Protein AF-A0A1G1YJH1-F1 (afdb_monomer)

Sequence (89 aa):
MFLSHDQLLGLKVITKNGQVIGKLKDFEFDTDNFKITRYIISSSDLVKKITSQDLIINHNQIIEITAKTIIVDDNTLTEGEAIKYPASI

Structure (mmCIF, N/CA/C/O backbone):
data_AF-A0A1G1YJH1-F1
#
_entry.id   AF-A0A1G1YJH1-F1
#
loop_
_atom_site.group_PDB
_atom_site.id
_atom_site.type_symbol
_atom_site.label_atom_id
_atom_site.label_alt_id
_atom_site.label_comp_id
_atom_site.label_asym_id
_atom_site.label_entity_id
_atom_site.label_seq_id
_atom_site.pdbx_PDB_ins_code
_atom_site.Cartn_x
_atom_site.Cartn_y
_atom_site.Cartn_z
_atom_site.occupancy
_atom_site.B_iso_or_equiv
_atom_site.auth_seq_id
_atom_site.auth_comp_id
_atom_site.auth_asym_id
_atom_site.auth_atom_id
_atom_site.pdbx_PDB_model_num
ATOM 1 N N . MET A 1 1 ? 11.237 8.117 -1.518 1.00 87.94 1 MET A N 1
ATOM 2 C CA . MET A 1 1 ? 11.570 6.972 -0.638 1.00 87.94 1 MET A CA 1
ATOM 3 C C . MET A 1 1 ? 11.533 5.698 -1.465 1.00 87.94 1 MET A C 1
ATOM 5 O O . MET A 1 1 ? 10.924 5.727 -2.526 1.00 87.94 1 MET A O 1
ATOM 9 N N . PHE A 1 2 ? 12.135 4.612 -0.988 1.00 93.31 2 PHE A N 1
ATOM 10 C CA . PHE A 1 2 ? 12.054 3.304 -1.640 1.00 93.31 2 PHE A CA 1
ATOM 11 C C . PHE A 1 2 ? 11.483 2.294 -0.648 1.00 93.31 2 PHE A C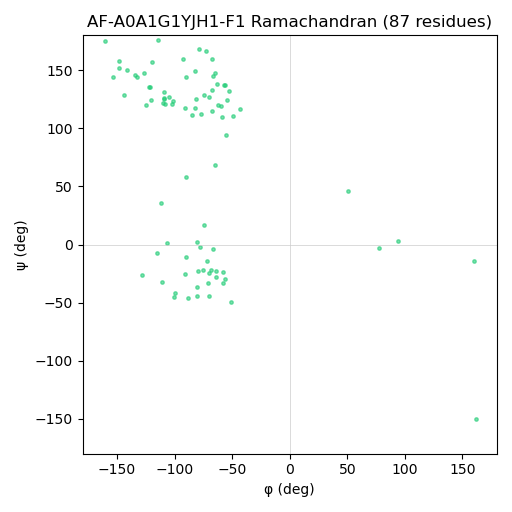 1
ATOM 13 O O . PHE A 1 2 ? 11.869 2.307 0.521 1.00 93.31 2 PHE A O 1
ATOM 20 N N . LEU A 1 3 ? 10.550 1.467 -1.111 1.00 94.62 3 LEU A N 1
ATOM 21 C CA . LEU A 1 3 ? 9.996 0.343 -0.365 1.00 94.62 3 LEU A CA 1
ATOM 22 C C . LEU A 1 3 ? 10.262 -0.922 -1.172 1.00 94.62 3 LEU A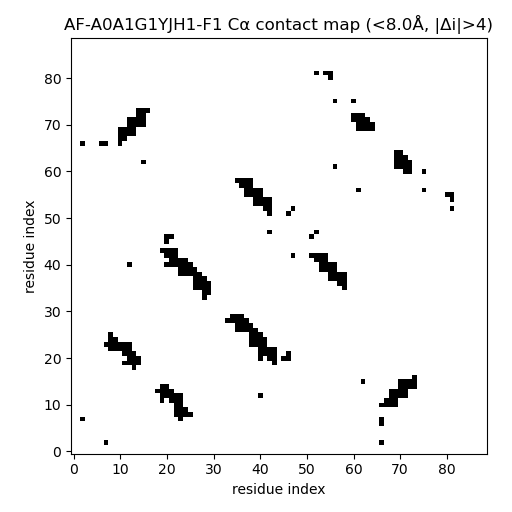 C 1
ATOM 24 O O . LEU A 1 3 ? 10.084 -0.922 -2.391 1.00 94.62 3 LEU A O 1
ATOM 28 N N . SER A 1 4 ? 10.704 -1.981 -0.503 1.00 95.94 4 SER A N 1
ATOM 29 C CA . SER A 1 4 ? 10.747 -3.304 -1.115 1.00 95.94 4 SER A CA 1
ATOM 30 C C . SER A 1 4 ? 9.337 -3.883 -1.245 1.00 95.94 4 SER A C 1
ATOM 32 O O . SER A 1 4 ? 8.385 -3.412 -0.617 1.00 95.94 4 SER A O 1
ATOM 34 N N . HIS A 1 5 ? 9.218 -4.948 -2.033 1.00 93.38 5 HIS A N 1
ATOM 35 C CA . HIS A 1 5 ? 7.995 -5.741 -2.139 1.00 93.38 5 HIS A CA 1
ATOM 36 C C . HIS A 1 5 ? 7.453 -6.159 -0.757 1.00 93.38 5 HIS A C 1
ATOM 38 O O . HIS A 1 5 ? 6.301 -5.873 -0.436 1.00 93.38 5 HIS A O 1
ATOM 44 N N . ASP A 1 6 ? 8.311 -6.719 0.101 1.00 94.94 6 ASP A N 1
ATOM 45 C CA . ASP A 1 6 ? 7.927 -7.187 1.442 1.00 94.94 6 ASP A CA 1
ATOM 46 C C . ASP A 1 6 ? 7.451 -6.059 2.365 1.00 94.94 6 ASP A C 1
ATOM 48 O O . ASP A 1 6 ? 6.660 -6.288 3.276 1.00 94.94 6 ASP A O 1
ATOM 52 N N . GLN A 1 7 ? 7.932 -4.832 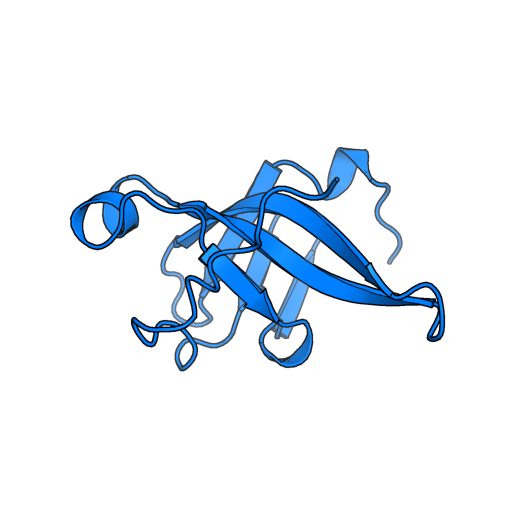2.143 1.00 95.94 7 GLN A N 1
ATOM 53 C CA . GLN A 1 7 ? 7.498 -3.666 2.910 1.00 95.94 7 GLN A CA 1
ATOM 54 C C . GLN A 1 7 ? 6.159 -3.103 2.429 1.00 95.94 7 GLN A C 1
ATOM 56 O O . GLN A 1 7 ? 5.505 -2.402 3.195 1.00 95.94 7 GLN A O 1
ATOM 61 N N . LEU A 1 8 ? 5.771 -3.359 1.176 1.00 96.06 8 LEU A N 1
ATOM 62 C CA . LEU A 1 8 ? 4.488 -2.929 0.619 1.00 96.06 8 LEU A CA 1
ATOM 63 C C . LEU A 1 8 ? 3.355 -3.870 1.031 1.00 96.06 8 LEU A C 1
ATOM 65 O O . LEU A 1 8 ? 2.267 -3.417 1.398 1.00 96.06 8 LEU A O 1
ATOM 69 N N . LEU A 1 9 ? 3.589 -5.180 0.967 1.00 96.81 9 LEU A N 1
ATOM 70 C CA . LEU A 1 9 ? 2.558 -6.153 1.300 1.00 96.81 9 LEU A CA 1
ATOM 71 C C . LEU A 1 9 ? 2.136 -6.042 2.770 1.00 96.81 9 LEU A C 1
ATOM 73 O O . LEU A 1 9 ? 2.939 -5.861 3.682 1.00 96.81 9 LEU A O 1
ATOM 77 N N . GLY A 1 10 ? 0.831 -6.132 3.008 1.00 96.56 10 GLY A N 1
ATOM 78 C CA . GLY A 1 10 ? 0.234 -6.019 4.335 1.00 96.56 10 GLY A CA 1
ATOM 79 C C . GLY A 1 10 ? 0.112 -4.591 4.871 1.00 96.56 10 GLY A C 1
ATOM 80 O O . GLY A 1 10 ? -0.482 -4.419 5.944 1.00 96.56 10 GLY A O 1
ATOM 81 N N . LEU A 1 11 ? 0.602 -3.571 4.150 1.00 97.88 11 LEU A N 1
ATOM 82 C CA . LEU A 1 11 ? 0.412 -2.177 4.546 1.00 97.88 11 LEU A CA 1
ATOM 83 C C . LEU A 1 11 ? -1.071 -1.854 4.691 1.00 97.88 11 LEU A C 1
ATOM 85 O O . LEU A 1 11 ? -1.910 -2.241 3.875 1.00 97.88 11 LEU A O 1
ATOM 89 N N . LYS A 1 12 ? -1.387 -1.117 5.755 1.00 97.44 12 LYS A N 1
ATOM 90 C CA . LYS A 1 12 ? -2.752 -0.696 6.049 1.00 97.44 12 LYS A CA 1
ATOM 91 C C . LYS A 1 12 ? -3.188 0.340 5.021 1.00 97.44 12 LYS A C 1
ATOM 93 O O . LYS A 1 12 ? -2.520 1.361 4.861 1.00 97.44 12 LYS A O 1
ATOM 98 N N . VAL A 1 13 ? -4.328 0.107 4.384 1.00 96.19 13 VAL A N 1
ATOM 99 C CA . VAL A 1 13 ? -4.910 1.060 3.441 1.00 96.19 13 VAL A CA 1
ATOM 100 C C . VAL A 1 13 ? -6.042 1.806 4.127 1.00 96.19 13 VAL A C 1
ATOM 102 O O . VAL A 1 13 ? -6.962 1.197 4.689 1.00 96.19 13 VAL A O 1
ATOM 105 N N . ILE A 1 14 ? -5.927 3.128 4.127 1.00 95.56 14 ILE A N 1
ATOM 106 C CA . ILE A 1 14 ? -6.886 4.042 4.731 1.00 95.56 14 ILE A CA 1
ATOM 107 C C . ILE A 1 14 ? -7.332 5.072 3.706 1.00 95.56 14 ILE A C 1
ATOM 109 O O . ILE A 1 14 ? -6.557 5.466 2.839 1.00 95.56 14 ILE A O 1
ATOM 113 N N . THR A 1 15 ? -8.569 5.522 3.809 1.00 94.31 15 THR A N 1
ATOM 114 C CA . THR A 1 15 ? -9.024 6.658 3.017 1.00 94.31 15 THR A CA 1
ATOM 115 C C . THR A 1 15 ? -8.532 7.968 3.644 1.00 94.31 15 THR A C 1
ATOM 117 O O . THR A 1 15 ? -8.037 7.990 4.779 1.00 94.31 15 THR A O 1
ATOM 120 N N . LYS A 1 16 ? -8.654 9.078 2.916 1.00 93.88 16 LYS A N 1
ATOM 121 C CA . LYS A 1 16 ? -8.226 10.414 3.349 1.00 93.88 16 LYS A CA 1
ATOM 122 C C . LYS A 1 16 ? -8.906 10.858 4.646 1.00 93.88 16 LYS A C 1
ATOM 124 O O . LYS A 1 16 ? -8.275 11.535 5.456 1.00 93.88 16 LYS A O 1
ATOM 129 N N . ASN A 1 17 ? -10.155 10.452 4.874 1.00 90.94 17 ASN A N 1
ATOM 130 C CA . ASN A 1 17 ? -10.871 10.718 6.125 1.00 90.94 17 ASN A CA 1
ATOM 131 C C . ASN A 1 17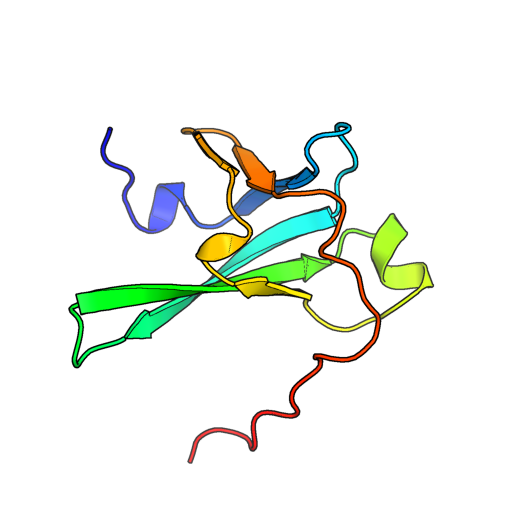 ? -10.461 9.798 7.301 1.00 90.94 17 ASN A C 1
ATOM 133 O O . ASN A 1 17 ? -10.954 9.967 8.417 1.00 90.94 17 ASN A O 1
ATOM 137 N N . GLY A 1 18 ? -9.554 8.841 7.074 1.00 90.81 18 GLY A N 1
ATOM 138 C CA . GLY A 1 18 ? -9.021 7.931 8.088 1.00 90.81 18 GLY A CA 1
ATOM 139 C C . GLY A 1 18 ? -9.745 6.586 8.203 1.00 90.81 18 GLY A C 1
ATOM 140 O O . GLY A 1 18 ? -9.371 5.771 9.055 1.00 90.81 18 GLY A O 1
ATOM 141 N N . GLN A 1 19 ? -10.747 6.307 7.361 1.00 91.06 19 GLN A N 1
ATOM 142 C CA . GLN A 1 19 ? -11.435 5.018 7.361 1.00 91.06 19 GLN A CA 1
ATOM 143 C C . GLN A 1 19 ? -10.506 3.894 6.895 1.00 91.06 19 GLN A C 1
ATOM 145 O O . GLN A 1 19 ? -9.832 3.994 5.876 1.00 91.06 19 GLN A O 1
ATOM 150 N N . VAL A 1 20 ? -10.495 2.777 7.625 1.00 93.19 20 VAL A N 1
ATOM 151 C CA . VAL A 1 20 ? -9.694 1.600 7.265 1.00 93.19 20 VAL A CA 1
ATOM 152 C C . VAL A 1 20 ? -10.446 0.727 6.270 1.00 93.19 20 VAL A C 1
ATOM 154 O O . VAL A 1 20 ? -11.411 0.050 6.639 1.00 93.19 20 VAL A O 1
ATOM 157 N N . ILE A 1 21 ? -9.960 0.675 5.034 1.00 91.31 21 ILE A N 1
ATOM 158 C CA . ILE A 1 21 ? -10.574 -0.146 3.984 1.00 91.31 21 ILE A CA 1
ATOM 159 C C . ILE A 1 21 ? -9.981 -1.548 3.910 1.00 91.31 21 ILE A C 1
ATOM 161 O O . ILE A 1 21 ? -10.683 -2.480 3.529 1.00 91.31 21 ILE A O 1
ATOM 165 N N . GLY A 1 22 ? -8.735 -1.736 4.354 1.00 94.38 22 GLY A N 1
ATOM 166 C CA . GLY A 1 22 ? -8.115 -3.055 4.336 1.00 94.38 22 GLY A CA 1
ATOM 167 C C . GLY A 1 22 ? -6.597 -3.043 4.444 1.00 94.38 22 GLY A C 1
ATOM 168 O O . GLY A 1 22 ? -6.006 -2.152 5.064 1.00 94.38 22 GLY A O 1
ATOM 169 N N . LYS A 1 23 ? -5.970 -4.057 3.845 1.00 96.62 23 LYS A N 1
ATOM 170 C CA . LYS A 1 23 ? -4.511 -4.175 3.716 1.00 96.62 23 LYS A CA 1
ATOM 171 C C . LYS A 1 23 ? -4.115 -4.534 2.289 1.00 96.62 23 LYS A C 1
ATOM 173 O O . LYS A 1 23 ? -4.813 -5.338 1.667 1.00 96.62 23 LYS A O 1
ATOM 178 N N . LEU A 1 24 ? -2.993 -3.994 1.807 1.00 96.69 24 LEU A N 1
ATOM 179 C CA . LEU A 1 24 ? -2.444 -4.355 0.500 1.00 96.69 24 LEU A CA 1
ATOM 180 C C . LEU A 1 24 ? -2.131 -5.853 0.476 1.00 96.69 24 LEU A C 1
ATOM 182 O O . LEU A 1 24 ? -1.350 -6.343 1.289 1.00 96.69 24 LEU A O 1
ATOM 186 N N . LYS A 1 25 ? -2.781 -6.573 -0.429 1.00 96.38 25 LYS A N 1
ATOM 187 C CA . LYS A 1 25 ? -2.605 -8.008 -0.639 1.00 96.38 25 LYS A CA 1
ATOM 188 C C . LYS A 1 25 ? -1.698 -8.270 -1.830 1.00 96.38 25 LYS A C 1
ATOM 190 O O . LYS A 1 25 ? -0.866 -9.163 -1.746 1.00 96.38 25 LYS A O 1
ATOM 195 N N . ASP A 1 26 ? -1.876 -7.504 -2.902 1.00 96.25 26 ASP A N 1
ATOM 196 C CA . ASP A 1 26 ? -1.105 -7.644 -4.134 1.00 96.25 26 ASP A CA 1
ATOM 197 C C . ASP A 1 26 ? -1.193 -6.364 -4.982 1.00 96.25 26 ASP A C 1
ATOM 199 O O . ASP A 1 26 ? -1.931 -5.435 -4.642 1.00 96.25 26 ASP A O 1
ATOM 203 N N . PHE A 1 27 ? -0.458 -6.297 -6.084 1.00 96.12 27 PHE A N 1
ATOM 204 C CA . PHE A 1 27 ? -0.522 -5.211 -7.053 1.00 96.12 27 PHE A CA 1
ATOM 205 C C . PHE A 1 27 ? -0.216 -5.714 -8.461 1.00 96.12 27 PHE A C 1
ATOM 207 O O . PHE A 1 27 ? 0.466 -6.713 -8.659 1.00 96.12 27 PHE A O 1
ATOM 214 N N . GLU A 1 28 ? -0.676 -4.976 -9.461 1.00 95.38 28 GLU A N 1
ATOM 215 C CA . GLU A 1 28 ? -0.412 -5.310 -10.853 1.00 95.38 28 GLU A CA 1
ATOM 216 C C . GLU A 1 28 ? 0.549 -4.323 -11.490 1.00 95.38 28 GLU A C 1
ATOM 218 O O . GLU A 1 28 ? 0.372 -3.102 -11.415 1.00 95.38 28 GLU A O 1
ATOM 223 N N . PHE A 1 29 ? 1.558 -4.882 -12.149 1.00 95.06 29 PHE A N 1
ATOM 224 C CA . PHE A 1 29 ? 2.582 -4.145 -12.862 1.00 95.06 29 PHE A CA 1
ATOM 225 C C . PHE A 1 29 ? 2.310 -4.187 -14.367 1.00 95.06 29 PHE A C 1
ATOM 227 O O . PHE A 1 29 ? 2.251 -5.253 -14.974 1.00 95.06 29 PHE A O 1
ATOM 234 N N . ASP A 1 30 ? 2.156 -3.012 -14.962 1.00 95.75 30 ASP A N 1
ATOM 235 C CA . ASP A 1 30 ? 2.080 -2.814 -16.402 1.00 95.75 30 ASP A CA 1
ATOM 236 C C . ASP A 1 30 ? 3.492 -2.910 -16.992 1.00 95.75 30 ASP A C 1
ATOM 238 O O . ASP A 1 30 ? 4.351 -2.065 -16.721 1.00 95.75 30 ASP A O 1
ATOM 242 N N . THR A 1 31 ? 3.726 -3.961 -17.777 1.00 96.56 31 THR A N 1
ATOM 243 C CA . THR A 1 31 ? 5.023 -4.264 -18.393 1.00 96.56 31 THR A CA 1
ATOM 244 C C . THR A 1 31 ? 5.359 -3.368 -19.575 1.00 96.56 31 THR A C 1
ATOM 246 O O . THR A 1 31 ? 6.536 -3.220 -19.891 1.00 96.56 31 THR A O 1
ATOM 249 N N . ASP A 1 32 ? 4.358 -2.758 -20.210 1.00 97.62 32 ASP A N 1
ATOM 250 C CA . ASP A 1 32 ? 4.560 -1.892 -21.371 1.00 97.62 32 ASP A CA 1
ATOM 251 C C . ASP A 1 32 ? 5.002 -0.495 -20.921 1.00 97.62 32 ASP A C 1
ATOM 253 O O . ASP A 1 32 ? 5.855 0.138 -21.543 1.00 97.62 32 ASP A O 1
ATOM 257 N N . ASN A 1 33 ? 4.450 -0.027 -19.795 1.00 96.44 33 ASN A N 1
ATOM 258 C CA . ASN A 1 33 ? 4.710 1.304 -19.239 1.00 96.44 33 ASN A CA 1
ATOM 259 C C . ASN A 1 33 ? 5.596 1.296 -17.982 1.00 96.44 33 ASN A C 1
ATOM 261 O O . ASN A 1 33 ? 5.839 2.357 -17.404 1.00 96.44 33 ASN A O 1
ATOM 265 N N . PHE A 1 34 ? 6.053 0.121 -17.545 1.00 94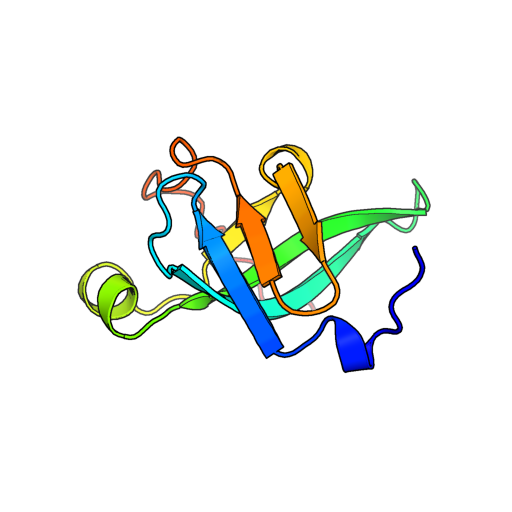.94 34 PHE A N 1
ATOM 266 C CA . PHE A 1 34 ? 6.892 -0.089 -16.363 1.00 94.94 34 PHE A CA 1
ATOM 267 C C . PHE A 1 34 ? 6.353 0.570 -15.080 1.00 94.94 34 PHE A C 1
ATOM 269 O O . PHE A 1 34 ? 7.095 1.219 -14.336 1.00 94.94 34 PHE A O 1
ATOM 276 N N . LYS A 1 35 ? 5.052 0.421 -14.802 1.00 94.81 35 LYS A N 1
ATOM 277 C CA . LYS A 1 35 ? 4.399 1.062 -13.647 1.00 94.81 35 LYS A CA 1
ATOM 278 C C . LYS A 1 35 ? 3.367 0.165 -12.975 1.00 94.81 35 LYS A C 1
ATOM 280 O O . LYS A 1 35 ? 2.693 -0.619 -13.631 1.00 94.81 35 LYS A O 1
ATOM 285 N N . ILE A 1 36 ? 3.177 0.334 -11.670 1.00 95.06 36 ILE A N 1
ATOM 286 C CA . ILE A 1 36 ? 2.045 -0.282 -10.967 1.00 95.06 36 ILE A CA 1
ATOM 287 C C . ILE A 1 36 ? 0.772 0.491 -11.318 1.00 95.06 36 ILE A C 1
ATOM 289 O O . ILE A 1 36 ? 0.738 1.717 -11.189 1.00 95.06 36 ILE A O 1
ATOM 293 N N . THR A 1 37 ? -0.273 -0.212 -11.747 1.00 95.00 37 THR A N 1
ATOM 294 C CA . THR A 1 37 ? -1.546 0.402 -12.163 1.00 95.00 37 THR A CA 1
ATOM 295 C C . THR A 1 37 ? -2.691 0.106 -11.206 1.00 95.00 37 THR A C 1
ATOM 297 O O . THR A 1 37 ? -3.562 0.960 -11.032 1.00 95.00 37 THR A O 1
ATOM 300 N N . ARG A 1 38 ? -2.683 -1.067 -10.562 1.00 94.31 38 ARG A N 1
ATOM 301 C CA . ARG A 1 38 ? -3.743 -1.531 -9.659 1.00 94.31 38 ARG A CA 1
ATOM 302 C C . ARG A 1 38 ? -3.168 -2.119 -8.378 1.00 94.31 38 ARG A C 1
ATOM 304 O O . ARG A 1 38 ? -2.123 -2.761 -8.399 1.00 94.31 38 ARG A O 1
ATOM 311 N N . TYR A 1 39 ? -3.884 -1.917 -7.281 1.00 95.19 39 TYR A N 1
ATOM 312 C CA . TYR A 1 39 ? -3.552 -2.388 -5.943 1.00 95.19 39 TYR A CA 1
ATOM 313 C C . TYR A 1 39 ? -4.730 -3.206 -5.423 1.00 95.19 39 TYR A C 1
ATOM 315 O O . TYR A 1 39 ? -5.845 -2.697 -5.308 1.00 95.19 39 TYR A O 1
ATOM 323 N N . ILE A 1 40 ? -4.485 -4.477 -5.122 1.00 95.25 40 ILE A N 1
ATOM 324 C CA . ILE A 1 40 ? -5.480 -5.419 -4.624 1.00 95.25 40 ILE A CA 1
ATOM 325 C C . ILE A 1 40 ? -5.465 -5.353 -3.104 1.00 95.25 40 ILE A C 1
ATOM 327 O O . ILE A 1 40 ? -4.462 -5.661 -2.456 1.00 95.25 40 ILE A O 1
ATOM 331 N N . ILE A 1 41 ? -6.583 -4.948 -2.519 1.00 94.19 41 ILE A N 1
ATOM 332 C CA . ILE A 1 41 ? -6.730 -4.722 -1.089 1.00 94.19 41 ILE A CA 1
ATOM 333 C C . ILE A 1 41 ? -7.625 -5.806 -0.512 1.00 94.19 41 ILE A C 1
ATOM 335 O O . ILE A 1 41 ? -8.792 -5.937 -0.872 1.00 94.19 41 ILE A O 1
ATOM 339 N N . SER A 1 42 ? -7.091 -6.545 0.453 1.00 93.69 42 SER A N 1
ATOM 340 C CA . SER A 1 42 ? -7.908 -7.429 1.278 1.00 93.69 42 SER A CA 1
ATOM 341 C C . SER A 1 42 ? -8.838 -6.590 2.155 1.00 93.69 42 SER A C 1
ATOM 343 O O . SER A 1 42 ? -8.372 -5.832 3.014 1.00 93.69 42 SER A O 1
ATOM 345 N N . SER A 1 43 ? -10.145 -6.705 1.916 1.00 89.50 43 SER A N 1
ATOM 346 C CA . SER A 1 43 ? -11.176 -5.908 2.587 1.00 89.50 43 SER A CA 1
ATOM 347 C C . SER A 1 43 ? -11.108 -6.047 4.111 1.00 89.50 43 SER A C 1
ATOM 349 O O . SER A 1 43 ? -10.940 -7.145 4.650 1.00 89.50 43 SER A O 1
ATOM 351 N N . SER A 1 44 ? -11.255 -4.933 4.829 1.00 85.62 44 SER A N 1
ATOM 352 C CA . SER A 1 44 ? -11.399 -4.939 6.288 1.00 85.62 44 SER A CA 1
ATOM 353 C C . SER A 1 44 ? -12.732 -5.570 6.696 1.00 85.62 44 SER A C 1
ATOM 355 O O . SER A 1 44 ? -13.676 -5.611 5.910 1.00 85.62 44 SER A O 1
ATOM 357 N N . ASP A 1 45 ? -12.856 -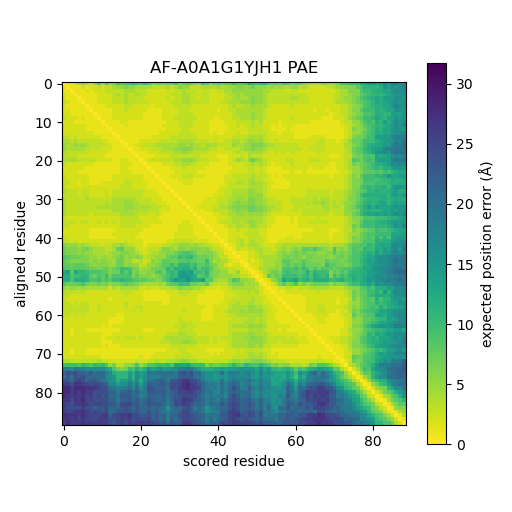6.034 7.940 1.00 85.06 45 ASP A N 1
ATOM 358 C CA . ASP A 1 45 ? -14.095 -6.685 8.395 1.00 85.06 45 ASP A CA 1
ATOM 359 C C . ASP A 1 45 ? -15.309 -5.744 8.393 1.00 85.06 45 ASP A C 1
ATOM 361 O O . ASP A 1 45 ? -16.448 -6.197 8.291 1.00 85.06 45 ASP A O 1
ATOM 365 N N . LEU A 1 46 ? -15.078 -4.428 8.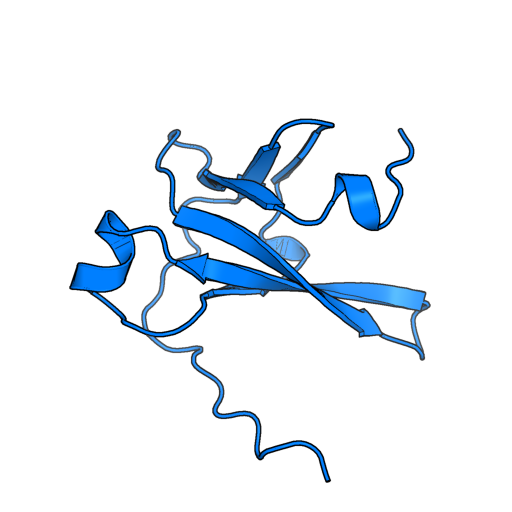455 1.00 80.50 46 LEU A N 1
ATOM 366 C CA . LEU A 1 46 ? -16.129 -3.427 8.276 1.00 80.50 46 LEU A CA 1
ATOM 367 C C . LEU A 1 46 ? -16.606 -3.377 6.821 1.00 80.50 46 LEU A C 1
ATOM 369 O O . LEU A 1 46 ? -17.811 -3.377 6.585 1.00 80.50 46 LEU A O 1
ATOM 373 N N . VAL A 1 47 ? -15.678 -3.391 5.859 1.00 80.25 47 VAL A N 1
ATOM 374 C CA . VAL A 1 47 ? -15.999 -3.385 4.422 1.00 80.25 47 VAL A CA 1
ATOM 375 C C . VAL A 1 47 ? -16.596 -4.722 3.975 1.00 80.25 47 VAL A C 1
ATOM 377 O O . VAL A 1 47 ? -17.512 -4.741 3.155 1.00 80.25 47 VAL A O 1
ATOM 380 N N . LYS A 1 48 ? -16.176 -5.839 4.585 1.00 80.00 48 LYS A N 1
ATOM 381 C CA . LYS A 1 48 ? -16.711 -7.181 4.302 1.00 80.00 48 LYS A CA 1
ATOM 382 C C . LYS A 1 48 ? -18.217 -7.320 4.508 1.00 80.00 48 LYS A C 1
ATOM 384 O O . LYS A 1 48 ? -18.829 -8.196 3.905 1.00 80.00 48 LYS A O 1
ATOM 389 N N . LYS A 1 49 ? -18.817 -6.461 5.340 1.00 78.19 49 LYS A N 1
ATOM 390 C CA . LYS A 1 49 ? -20.274 -6.407 5.542 1.00 78.19 49 LYS A CA 1
ATOM 391 C C . LYS A 1 49 ? -21.031 -5.907 4.308 1.00 78.19 49 LYS A C 1
ATOM 393 O O . LYS A 1 49 ? -22.222 -6.172 4.203 1.00 78.19 49 LYS A O 1
ATOM 398 N N . ILE A 1 50 ? -20.348 -5.188 3.418 1.00 79.44 50 ILE A N 1
ATOM 399 C CA . ILE A 1 50 ? -20.890 -4.629 2.174 1.00 79.44 50 ILE A CA 1
ATOM 400 C C . ILE A 1 50 ? -20.480 -5.521 0.994 1.00 79.44 50 ILE A C 1
ATOM 402 O O . ILE A 1 50 ? -21.313 -5.889 0.175 1.00 79.44 50 ILE A O 1
ATOM 406 N N . THR A 1 51 ? -19.211 -5.942 0.942 1.00 76.75 51 THR A N 1
ATOM 407 C CA . THR A 1 51 ? -18.694 -6.831 -0.109 1.00 76.75 51 THR A CA 1
ATOM 408 C C . THR A 1 51 ? -17.669 -7.817 0.436 1.00 76.75 51 THR A C 1
ATOM 410 O O . THR A 1 51 ? -16.697 -7.434 1.075 1.00 76.75 51 THR A O 1
ATOM 413 N N . SER A 1 52 ? -17.842 -9.111 0.159 1.00 73.69 52 SER A N 1
ATOM 414 C CA . SER A 1 52 ? -16.873 -10.147 0.560 1.00 73.69 52 SER A CA 1
ATOM 415 C C . SER A 1 52 ? -15.659 -10.256 -0.371 1.00 73.69 52 SER A C 1
ATOM 417 O O . SER A 1 52 ? -14.827 -11.140 -0.179 1.00 73.69 52 SER A O 1
ATOM 419 N N . GLN A 1 53 ? -15.569 -9.403 -1.391 1.00 83.31 53 GLN A N 1
ATOM 420 C CA . GLN A 1 53 ? -14.498 -9.434 -2.382 1.00 83.31 53 GLN A CA 1
ATOM 421 C C . GLN A 1 53 ? -13.341 -8.511 -1.983 1.00 83.31 53 GLN A C 1
ATOM 423 O O . GLN A 1 53 ? -13.503 -7.607 -1.158 1.00 83.31 53 GLN A O 1
ATOM 428 N N . ASP A 1 54 ? -12.169 -8.760 -2.564 1.00 86.94 54 ASP A N 1
ATOM 429 C CA . ASP A 1 54 ? -11.045 -7.828 -2.482 1.00 86.94 54 ASP A CA 1
ATOM 430 C C . ASP A 1 54 ? -11.403 -6.525 -3.215 1.00 86.94 54 ASP A C 1
ATOM 432 O O . ASP A 1 54 ? -12.147 -6.535 -4.198 1.00 86.94 54 ASP A O 1
ATOM 436 N N . LEU A 1 55 ? -10.878 -5.399 -2.736 1.00 89.56 55 LEU A N 1
ATOM 437 C CA . LEU A 1 55 ? -11.038 -4.106 -3.399 1.00 89.56 55 LEU A CA 1
ATOM 438 C C . LEU A 1 55 ? -9.892 -3.895 -4.375 1.00 89.56 55 LEU A C 1
ATOM 440 O O . LEU A 1 55 ? -8.747 -4.230 -4.079 1.00 89.56 55 LEU A O 1
ATOM 444 N N . ILE A 1 56 ? -10.185 -3.270 -5.505 1.00 91.06 56 ILE A N 1
ATOM 445 C CA . ILE A 1 56 ? -9.171 -2.850 -6.464 1.00 91.06 56 ILE A CA 1
ATOM 446 C C . ILE A 1 56 ? -9.084 -1.337 -6.391 1.00 91.06 56 ILE A C 1
ATOM 448 O O . ILE A 1 56 ? -10.071 -0.643 -6.610 1.00 91.06 56 ILE A O 1
ATOM 452 N N . ILE A 1 57 ? -7.894 -0.838 -6.077 1.00 91.31 57 ILE A N 1
ATOM 453 C CA . ILE A 1 57 ? -7.590 0.588 -6.062 1.00 91.31 57 ILE A CA 1
ATOM 454 C C . ILE A 1 57 ? -6.675 0.883 -7.241 1.00 91.31 57 ILE A C 1
ATOM 456 O O . ILE A 1 57 ? -5.620 0.268 -7.401 1.00 91.31 57 ILE A O 1
ATOM 460 N N . ASN A 1 58 ? -7.074 1.825 -8.081 1.00 93.31 58 ASN A N 1
ATOM 461 C CA . ASN A 1 58 ? -6.286 2.253 -9.224 1.00 93.31 58 ASN A CA 1
ATOM 462 C C . ASN A 1 58 ? -5.222 3.272 -8.773 1.00 93.31 58 ASN A C 1
ATOM 464 O O . ASN A 1 58 ? -5.419 4.016 -7.813 1.00 93.31 58 ASN A O 1
ATOM 468 N N . HIS A 1 59 ? -4.068 3.311 -9.439 1.00 92.50 59 HIS A N 1
ATOM 469 C CA . HIS A 1 59 ? -2.933 4.147 -9.021 1.00 92.50 59 HIS A CA 1
ATOM 470 C C . HIS A 1 59 ? -3.271 5.643 -8.881 1.00 92.50 59 HIS A C 1
ATOM 472 O O . HIS A 1 59 ? -2.681 6.325 -8.049 1.00 92.50 59 HIS A O 1
ATOM 478 N N . ASN A 1 60 ? -4.236 6.151 -9.654 1.00 92.56 60 ASN A N 1
ATOM 479 C CA . ASN A 1 60 ? -4.708 7.539 -9.600 1.00 92.56 60 ASN 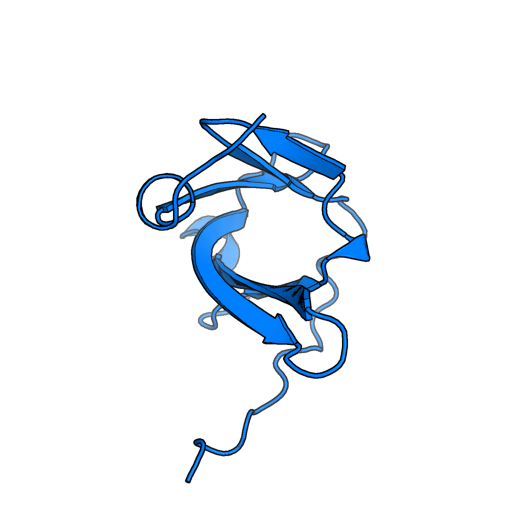A CA 1
ATOM 480 C C . ASN A 1 60 ? -5.534 7.869 -8.341 1.00 92.56 60 ASN A C 1
ATOM 482 O O . ASN A 1 60 ? -5.767 9.040 -8.060 1.00 92.56 60 ASN A O 1
ATOM 486 N N . GLN A 1 61 ? -5.985 6.856 -7.601 1.00 93.12 61 GLN A N 1
ATOM 487 C CA . GLN A 1 61 ? -6.739 7.001 -6.356 1.00 93.12 61 GLN A CA 1
ATOM 488 C C . GLN A 1 61 ? -5.823 7.055 -5.127 1.00 93.12 61 GLN A C 1
ATOM 490 O O . GLN A 1 61 ? -6.288 7.367 -4.031 1.00 93.12 61 GLN A O 1
ATOM 495 N N . ILE A 1 62 ? -4.532 6.749 -5.288 1.00 94.94 62 ILE A N 1
ATOM 496 C CA . ILE A 1 62 ? -3.547 6.819 -4.211 1.00 94.94 62 ILE A CA 1
ATOM 497 C C . ILE A 1 62 ? -3.073 8.259 -4.050 1.00 94.94 62 ILE A C 1
ATOM 499 O O . ILE A 1 62 ? -2.565 8.875 -4.981 1.00 94.94 62 ILE A O 1
ATOM 503 N N . ILE A 1 63 ? -3.196 8.763 -2.827 1.00 96.56 63 ILE A N 1
ATOM 504 C CA . ILE A 1 63 ? -2.703 10.078 -2.422 1.00 96.56 63 ILE A CA 1
ATOM 505 C C . ILE A 1 63 ? -1.256 9.961 -1.940 1.00 96.56 63 ILE A C 1
ATOM 507 O O . ILE A 1 63 ? -0.407 10.767 -2.312 1.00 96.56 63 ILE A O 1
ATOM 511 N N . GLU A 1 64 ? -0.969 8.962 -1.102 1.00 96.19 64 GLU A N 1
ATOM 512 C CA . GLU A 1 64 ? 0.344 8.798 -0.480 1.00 96.19 64 GLU A CA 1
ATOM 513 C C . GLU A 1 64 ? 0.622 7.333 -0.127 1.00 96.19 64 GLU A C 1
ATOM 515 O O . GLU A 1 64 ? -0.268 6.602 0.312 1.00 96.19 64 GLU A O 1
ATOM 520 N N . ILE A 1 65 ? 1.884 6.920 -0.262 1.00 96.88 65 ILE A N 1
ATOM 521 C CA . ILE A 1 65 ? 2.397 5.660 0.281 1.00 96.88 65 ILE A CA 1
ATOM 522 C C . ILE A 1 65 ? 3.526 5.992 1.251 1.00 96.88 65 ILE A C 1
ATOM 524 O O . ILE A 1 65 ? 4.515 6.625 0.882 1.00 96.88 65 ILE A O 1
ATOM 528 N N . THR A 1 66 ? 3.390 5.523 2.487 1.00 96.81 66 THR A N 1
ATOM 529 C CA . THR A 1 66 ? 4.415 5.618 3.528 1.00 96.81 66 THR A CA 1
ATOM 530 C C . THR A 1 66 ? 4.920 4.225 3.896 1.00 96.81 66 THR A C 1
ATOM 532 O O . THR A 1 66 ? 4.376 3.211 3.467 1.00 96.81 66 THR A O 1
ATOM 535 N N . ALA A 1 67 ? 5.921 4.146 4.775 1.00 95.88 67 ALA A N 1
ATOM 536 C CA . ALA A 1 67 ? 6.417 2.867 5.291 1.00 95.88 67 ALA A CA 1
ATOM 537 C C . ALA A 1 67 ? 5.406 2.110 6.181 1.00 95.88 67 ALA A C 1
ATOM 539 O O . ALA A 1 67 ? 5.717 1.025 6.664 1.00 95.88 67 ALA A O 1
ATOM 540 N N . LYS A 1 68 ? 4.234 2.694 6.473 1.00 95.69 68 LYS A N 1
ATOM 541 C CA . LYS A 1 68 ? 3.223 2.112 7.372 1.00 95.69 68 LYS A CA 1
ATOM 542 C C . LYS A 1 68 ? 1.825 2.050 6.764 1.00 95.69 68 LYS A C 1
ATOM 544 O O . LYS A 1 68 ? 1.025 1.212 7.184 1.00 95.69 68 LYS A O 1
ATOM 549 N N . THR A 1 69 ? 1.512 2.937 5.824 1.00 97.12 69 THR A N 1
ATOM 550 C CA . THR A 1 69 ? 0.149 3.117 5.322 1.00 97.12 69 THR A CA 1
ATOM 551 C C . THR A 1 69 ? 0.115 3.526 3.859 1.00 97.12 69 THR A C 1
ATOM 553 O O . THR A 1 69 ? 1.004 4.228 3.382 1.00 97.12 69 THR A O 1
ATOM 556 N N . ILE A 1 70 ? -0.975 3.159 3.190 1.00 97.31 70 ILE A N 1
ATOM 557 C CA . ILE A 1 70 ? -1.385 3.701 1.893 1.00 97.31 70 ILE A CA 1
ATOM 558 C C . ILE A 1 70 ? -2.628 4.556 2.137 1.00 97.31 70 ILE A C 1
ATOM 560 O O . ILE A 1 70 ? -3.581 4.082 2.758 1.00 97.31 70 ILE A O 1
ATOM 564 N N . ILE A 1 71 ? -2.601 5.809 1.691 1.00 96.88 71 ILE A N 1
ATOM 565 C CA . ILE A 1 71 ? -3.711 6.757 1.812 1.00 96.88 71 ILE A CA 1
ATOM 566 C C . ILE A 1 71 ? -4.371 6.902 0.442 1.00 96.88 71 ILE A C 1
ATOM 568 O O . ILE A 1 71 ? -3.687 7.202 -0.537 1.00 96.88 71 ILE A O 1
ATOM 572 N N . VAL A 1 72 ? -5.687 6.701 0.375 1.00 95.38 72 VAL A N 1
ATOM 573 C CA . VAL A 1 72 ? -6.485 6.782 -0.860 1.00 95.38 72 VAL A CA 1
ATOM 574 C C . VAL A 1 72 ? -7.563 7.860 -0.766 1.00 95.38 72 VAL A C 1
ATOM 576 O O . VAL A 1 72 ? -7.973 8.239 0.330 1.00 95.38 72 VAL A O 1
ATOM 579 N N . ASP A 1 73 ? -8.029 8.367 -1.903 1.00 91.81 73 ASP A N 1
ATOM 580 C CA . ASP A 1 73 ? -9.153 9.310 -1.940 1.00 91.81 73 ASP A CA 1
ATOM 581 C C . ASP A 1 73 ? -10.471 8.638 -1.501 1.00 91.81 73 ASP A C 1
ATOM 583 O O . ASP A 1 73 ? -10.702 7.460 -1.778 1.00 91.81 73 ASP A O 1
ATOM 587 N N . ASP A 1 74 ? -11.338 9.384 -0.811 1.00 75.12 74 ASP A N 1
ATOM 588 C CA . ASP A 1 74 ? -12.621 8.898 -0.286 1.00 75.12 74 ASP A CA 1
ATOM 589 C C . ASP A 1 74 ? -13.650 8.631 -1.409 1.00 75.12 74 ASP A C 1
ATOM 591 O O . ASP A 1 74 ? -14.537 7.794 -1.248 1.00 75.12 74 ASP A O 1
ATOM 595 N N . ASN A 1 75 ? -13.522 9.292 -2.568 1.00 64.25 75 ASN A N 1
ATOM 596 C CA . ASN A 1 75 ? -14.488 9.237 -3.682 1.00 64.25 75 ASN A CA 1
ATOM 597 C C . ASN A 1 75 ? -14.462 7.929 -4.502 1.00 64.25 75 ASN A C 1
ATOM 599 O O . ASN A 1 75 ? -14.942 7.886 -5.632 1.00 64.25 75 ASN A O 1
ATOM 603 N N . THR A 1 76 ? -13.860 6.870 -3.970 1.00 54.03 76 THR A N 1
ATOM 604 C CA . THR A 1 76 ? -13.382 5.726 -4.762 1.00 54.03 76 THR A CA 1
ATOM 605 C C . THR A 1 76 ? -14.095 4.416 -4.456 1.00 54.03 76 THR A C 1
ATOM 607 O O . THR A 1 76 ? -13.935 3.440 -5.185 1.00 54.03 76 THR A O 1
ATOM 610 N N . LEU A 1 77 ? -14.942 4.395 -3.425 1.00 55.12 77 LEU A N 1
ATOM 611 C CA . LEU A 1 77 ? -15.754 3.236 -3.061 1.00 55.12 77 LEU A CA 1
ATOM 612 C C . LEU A 1 77 ? -17.113 3.272 -3.776 1.00 55.12 77 LEU A C 1
ATOM 614 O O . LEU A 1 77 ? -18.164 3.283 -3.142 1.00 55.12 77 LEU A O 1
ATOM 618 N N . THR A 1 78 ? -17.112 3.313 -5.105 1.00 43.28 78 THR A N 1
ATOM 619 C CA . THR A 1 78 ? -18.311 2.982 -5.885 1.00 43.28 78 THR A CA 1
ATOM 620 C C . THR A 1 78 ? -18.400 1.466 -6.031 1.00 43.28 78 THR A C 1
ATOM 622 O O . THR A 1 78 ? -17.516 0.843 -6.618 1.00 43.28 78 THR A O 1
ATOM 625 N N . GLU A 1 79 ? -19.464 0.865 -5.488 1.00 46.69 79 GLU A N 1
ATOM 626 C CA . GLU A 1 79 ? -19.878 -0.505 -5.811 1.00 46.69 79 GLU A CA 1
ATOM 627 C C . GLU A 1 79 ? -19.928 -0.659 -7.340 1.00 46.69 79 GLU A C 1
ATOM 629 O O . GLU A 1 79 ? -20.775 -0.050 -7.989 1.00 46.69 79 GLU A O 1
ATOM 634 N N . GLY A 1 80 ? -19.014 -1.430 -7.943 1.00 41.84 80 GLY A N 1
ATOM 635 C CA . GLY A 1 80 ? -19.114 -1.684 -9.385 1.00 41.84 80 GLY A CA 1
ATOM 636 C C . GLY A 1 80 ? -17.883 -2.154 -10.149 1.00 41.84 80 GLY A C 1
ATOM 637 O O . GLY A 1 80 ? -18.060 -2.654 -11.252 1.00 41.84 80 GLY A O 1
ATOM 638 N N . GLU A 1 81 ? -16.664 -2.080 -9.610 1.00 40.66 81 GLU A N 1
ATOM 639 C CA . GLU A 1 81 ? -15.468 -2.580 -10.322 1.00 40.66 81 GLU A CA 1
ATOM 640 C C . GLU A 1 81 ? -14.856 -3.821 -9.669 1.00 40.66 81 GLU A C 1
ATOM 642 O O . GLU A 1 81 ? -13.655 -4.071 -9.731 1.00 40.66 81 GLU A O 1
ATOM 647 N N . ALA A 1 82 ? -15.716 -4.684 -9.128 1.00 39.94 82 ALA A N 1
ATOM 648 C CA . ALA A 1 82 ? -15.452 -6.116 -9.132 1.00 39.94 82 ALA A CA 1
ATOM 649 C C . ALA A 1 82 ? -15.444 -6.607 -10.590 1.00 39.94 82 ALA A C 1
ATOM 651 O O . ALA A 1 82 ? -16.355 -7.305 -11.043 1.00 39.94 82 ALA A O 1
ATOM 652 N N . ILE A 1 83 ? -14.439 -6.190 -11.364 1.00 40.84 83 ILE A N 1
ATOM 653 C CA . ILE A 1 83 ? -14.149 -6.796 -12.651 1.00 40.84 83 ILE A CA 1
ATOM 654 C C . ILE A 1 83 ? -13.893 -8.262 -12.317 1.00 40.84 83 ILE A C 1
ATOM 656 O O . ILE A 1 83 ? -12.908 -8.603 -11.664 1.00 40.84 83 ILE A O 1
ATOM 660 N N . LYS A 1 84 ? -14.825 -9.136 -12.715 1.00 38.69 84 LYS A N 1
ATOM 661 C CA . LYS A 1 84 ? -14.549 -10.562 -12.842 1.00 38.69 84 LYS A CA 1
ATOM 662 C C . LYS A 1 84 ? -13.357 -10.662 -13.783 1.00 38.69 84 LYS A C 1
ATOM 664 O O . LYS A 1 84 ? -13.546 -10.647 -14.997 1.00 38.69 84 LYS A O 1
ATOM 669 N N . TYR A 1 85 ? -12.145 -10.738 -13.246 1.00 45.28 85 TYR A N 1
ATOM 670 C CA . TYR A 1 85 ? -11.049 -11.252 -14.041 1.00 45.28 85 TYR A CA 1
ATOM 671 C C . TYR A 1 85 ? -11.433 -12.689 -14.372 1.00 45.28 85 TYR A C 1
ATOM 673 O O . TYR A 1 85 ? -11.694 -13.469 -13.446 1.00 45.28 85 TYR A O 1
ATOM 681 N N . PRO A 1 86 ? -11.552 -13.054 -15.659 1.00 39.97 86 PRO A N 1
ATOM 682 C CA . PRO A 1 86 ? -11.486 -14.461 -15.998 1.00 39.97 86 PRO A CA 1
ATOM 683 C C . PRO A 1 86 ? -10.190 -14.977 -15.377 1.00 39.97 86 PRO A C 1
ATOM 685 O O . PRO A 1 86 ? -9.165 -14.300 -15.465 1.00 39.97 86 PRO A O 1
ATOM 688 N N . ALA A 1 87 ? -10.271 -16.111 -14.678 1.00 45.12 87 ALA A N 1
ATOM 689 C CA . ALA A 1 87 ? -9.096 -16.792 -14.160 1.00 45.12 87 ALA A CA 1
ATOM 690 C C . ALA A 1 87 ? -8.026 -16.782 -15.257 1.00 45.12 87 ALA A C 1
ATOM 692 O O . ALA A 1 87 ? -8.283 -17.277 -16.357 1.00 45.12 87 ALA A O 1
ATOM 693 N N . SER A 1 88 ? -6.902 -16.117 -14.988 1.00 45.25 88 SER A N 1
ATOM 694 C CA . SER A 1 88 ? -5.787 -16.066 -15.921 1.00 45.25 88 SER A CA 1
ATOM 695 C C . SER A 1 88 ? -5.407 -17.502 -16.274 1.00 45.25 88 SER A C 1
ATOM 697 O O . SER A 1 88 ? -5.216 -18.326 -15.378 1.00 45.25 88 SER A O 1
ATOM 699 N N . ILE A 1 89 ? -5.416 -17.781 -17.578 1.00 39.53 89 ILE A N 1
ATOM 700 C CA . ILE A 1 89 ? -5.007 -19.045 -18.203 1.00 39.53 89 ILE A CA 1
ATOM 701 C C . ILE A 1 89 ? -3.519 -19.274 -17.939 1.00 39.53 89 ILE A C 1
ATOM 703 O O . ILE A 1 89 ? -2.766 -18.276 -18.018 1.00 39.53 89 ILE A O 1
#

InterPro domains:
  IPR011033 PRC-barrel-like superfamily [SSF50346] (2-74)
  IPR027275 PRC-barrel domain [PF05239] (6-74)

Secondary structure (DSSP, 8-state):
----HHHHTTPEEEETT--EEEEEEEEEEETTTTEEEEEEEEE-TTGGGT-SSPEEEEGGGEEEE-SSEEEE-GGG--TT---------

Organism: NCBI:txid1797543

Radius of gyration: 12.92 Å; Cα contacts (8 Å, |Δi|>4): 149; chains: 1; bounding box: 33×30×30 Å

pLDDT: mean 84.42, std 18.6, range [38.69, 97.88]

Foldseek 3Di:
DDDDPVLQFQAFEAEPVGHTQATFHDWDADPVVRDTFWTWGCGDPVCVVVPVGTDIDTPVQWPDDDSHYTYGHPVRPDPDPPPPDDPDD

Nearest PD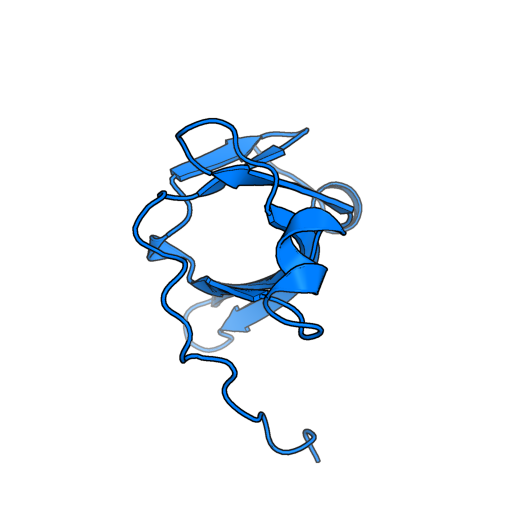B structures (foldseek):
  8onw-assembly3_D  TM=8.259E-01  e=4.724E-06  Archaeoglobus fulgidus
  8onw-assembly2_C  TM=8.269E-01  e=1.386E-05  Archaeoglobus fulgidus
  8onw-assembly2_B  TM=7.295E-01  e=2.355E-06  Archaeoglobus fulgidus
  8qzo-assembly2_B  TM=7.295E-01  e=2.159E-05  Archaeoglobus fulgidus
  3htr-assembly1_A  TM=6.506E-01  e=6.184E-04  Rhodopseudomonas palustris

Solvent-accessible surface area (backbone atoms only — not comparable to full-atom values): 5377 Å² total; per-residue (Å²): 139,87,76,55,71,78,60,49,49,62,25,38,29,24,30,70,90,63,52,68,50,25,25,31,67,50,68,42,70,41,81,92,76,74,40,70,49,39,37,34,23,44,48,22,79,77,43,38,77,80,41,85,54,67,43,73,46,47,53,89,44,53,76,47,78,57,93,64,36,36,33,24,54,70,92,65,81,63,94,78,71,79,69,78,69,72,81,83,128

Mean predicted aligned error: 6.83 Å